Protein AF-F2J5Q3-F1 (afdb_monomer)

Solvent-accessible surface area (backbone atoms only — not comparable to full-atom values): 4474 Å² total; per-residue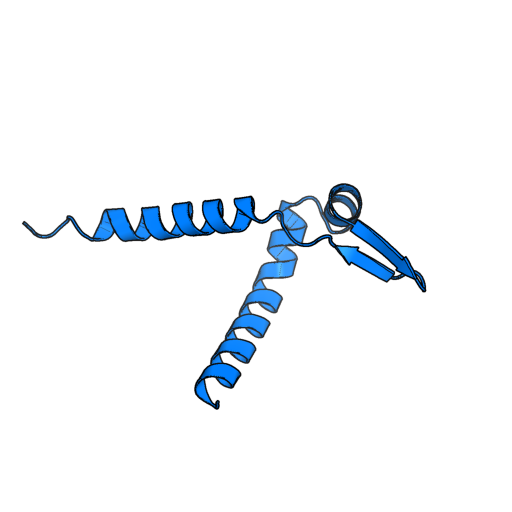 (Å²): 109,73,68,57,49,55,51,49,52,54,48,51,51,51,47,66,69,45,47,65,56,54,34,52,75,60,69,28,67,67,48,48,39,72,74,38,40,41,82,42,83,90,89,40,72,41,68,56,77,78,59,70,71,55,57,55,49,52,50,50,58,54,48,51,64,55,58,68,68,74,76,80,86,130

Organism: Polymorphum gilvum (strain LMG 25793 / CGMCC 1.9160 / SL003B-26A1) (NCBI:txid991905)

pLDDT: mean 70.05, std 9.67, range [45.31, 84.75]

Foldseek 3Di:
DVVVVVVVVVVVVVCVVCVVVVQVVCVHPVSQCVVAWDDDPPRDTDRHPDPPVVVVVVVVVVVVVVVVVPPPDD

Mean predicted aligned error: 12.76 Å

Sequence (74 aa):
MLRDLMAVETLAESLTATAPQAIAWAGGAQVLIAAHGRRSGAWFWTIAPMPDGLWERMAEEHQAKHRANVGGDD

Radius of gyration: 17.2 Å; Cα contacts (8 Å, |Δi|>4): 28; chains: 1; bounding box: 40×32×48 Å

Secondary structure (DSSP, 8-state):
-HHHHHHHHHHHHHHHHHHHHHHHHTT-HHHHHHHHEEEPSTT-EEEPPPPHHHHHHHHHHHHHHHHTTSS---

Structure (mmCIF, N/CA/C/O backbone):
data_AF-F2J5Q3-F1
#
_entry.id   AF-F2J5Q3-F1
#
loop_
_atom_site.group_PDB
_atom_site.id
_atom_site.type_symbol
_atom_site.label_atom_id
_atom_site.label_alt_id
_atom_site.label_comp_id
_atom_site.label_asym_id
_atom_site.label_entity_id
_atom_site.label_seq_id
_atom_site.pdbx_PDB_ins_code
_atom_site.Cartn_x
_atom_site.Cartn_y
_atom_site.Cartn_z
_atom_site.occupancy
_atom_site.B_iso_or_equiv
_atom_site.auth_seq_id
_atom_site.auth_comp_id
_atom_site.auth_asym_id
_atom_site.auth_atom_id
_atom_site.pdbx_PDB_model_num
ATOM 1 N N . MET A 1 1 ? 16.268 -21.634 4.721 1.00 62.44 1 MET A N 1
ATOM 2 C CA . MET A 1 1 ? 15.935 -21.074 6.049 1.00 62.44 1 MET A CA 1
ATOM 3 C C . MET A 1 1 ? 16.682 -19.772 6.344 1.00 62.44 1 MET A C 1
ATOM 5 O O . MET A 1 1 ? 16.032 -18.742 6.347 1.00 62.44 1 MET A O 1
ATOM 9 N N . LEU A 1 2 ? 18.014 -19.754 6.527 1.00 59.12 2 LEU A N 1
ATOM 10 C CA . LEU A 1 2 ? 18.747 -18.496 6.802 1.00 59.12 2 LEU A CA 1
ATOM 11 C C . LEU A 1 2 ? 18.720 -17.506 5.617 1.00 59.12 2 LEU A C 1
ATOM 13 O O . LEU A 1 2 ? 18.541 -16.313 5.812 1.00 59.12 2 LEU A O 1
ATOM 17 N N . ARG A 1 3 ? 18.840 -18.005 4.377 1.00 62.25 3 ARG A N 1
ATOM 18 C CA . ARG A 1 3 ? 18.695 -17.190 3.153 1.00 62.25 3 ARG A CA 1
ATOM 19 C C . ARG A 1 3 ? 17.304 -16.578 3.002 1.00 62.25 3 ARG A C 1
ATOM 21 O O . ARG A 1 3 ? 17.204 -15.421 2.623 1.00 62.25 3 ARG A O 1
ATOM 28 N N . ASP A 1 4 ? 16.264 -17.337 3.331 1.00 59.56 4 ASP A N 1
ATOM 29 C CA . ASP A 1 4 ? 14.880 -16.858 3.265 1.00 59.56 4 ASP A CA 1
ATOM 30 C C . ASP A 1 4 ? 14.629 -15.782 4.327 1.00 59.56 4 ASP A C 1
ATOM 32 O O . ASP A 1 4 ? 13.966 -14.792 4.054 1.00 59.56 4 ASP A O 1
ATOM 36 N N . LEU A 1 5 ? 15.231 -15.927 5.513 1.00 49.72 5 LEU A N 1
ATOM 37 C CA . LEU A 1 5 ? 15.152 -14.927 6.577 1.00 49.72 5 LEU A CA 1
ATOM 38 C C . LEU A 1 5 ? 15.861 -13.617 6.193 1.00 49.72 5 LEU A C 1
ATOM 40 O O . LEU A 1 5 ? 15.262 -12.553 6.305 1.00 49.72 5 LEU A O 1
ATOM 44 N N . MET A 1 6 ? 17.081 -13.693 5.649 1.00 63.44 6 MET A N 1
ATOM 45 C CA . MET A 1 6 ? 17.798 -12.510 5.146 1.00 63.44 6 MET A CA 1
ATOM 46 C C . MET A 1 6 ? 17.046 -11.824 3.995 1.00 63.44 6 MET A C 1
ATOM 48 O O . MET A 1 6 ? 17.037 -10.597 3.901 1.00 63.44 6 MET A O 1
ATOM 52 N N . ALA A 1 7 ? 16.390 -12.600 3.124 1.00 74.50 7 ALA A N 1
ATOM 53 C CA . ALA A 1 7 ? 15.554 -12.060 2.055 1.00 74.50 7 ALA A CA 1
ATOM 54 C C . ALA A 1 7 ? 14.316 -11.330 2.605 1.00 74.50 7 ALA A C 1
ATOM 56 O O . ALA A 1 7 ? 13.942 -10.285 2.076 1.00 74.50 7 ALA A O 1
ATOM 57 N N . VAL A 1 8 ? 13.713 -11.837 3.685 1.00 75.94 8 VAL A N 1
ATOM 58 C CA . VAL A 1 8 ? 12.588 -11.184 4.374 1.00 75.94 8 VAL A CA 1
ATOM 59 C C . VAL A 1 8 ? 13.021 -9.890 5.068 1.00 75.94 8 VAL A C 1
ATOM 61 O O . VAL A 1 8 ? 12.318 -8.890 4.950 1.00 75.94 8 VAL A O 1
ATOM 64 N N . GLU A 1 9 ? 14.171 -9.871 5.744 1.00 77.94 9 GLU A N 1
ATOM 65 C CA . GLU A 1 9 ? 14.714 -8.651 6.368 1.00 77.94 9 GLU A CA 1
ATOM 66 C C . GLU A 1 9 ?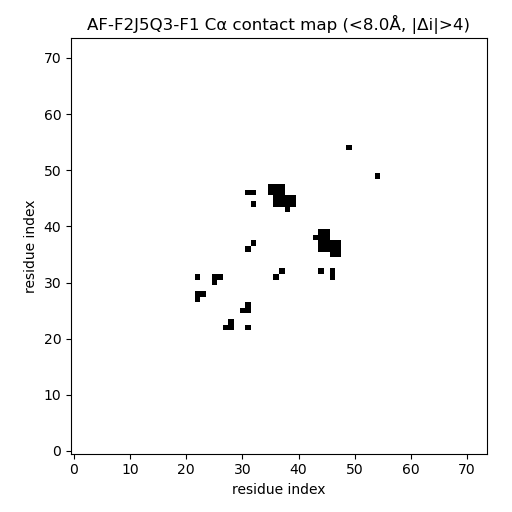 15.024 -7.580 5.316 1.00 77.94 9 GLU A C 1
ATOM 68 O O . GLU A 1 9 ? 14.572 -6.443 5.434 1.00 77.94 9 GLU A O 1
ATOM 73 N N . THR A 1 10 ? 15.680 -7.976 4.222 1.00 82.31 10 THR A N 1
ATOM 74 C CA . THR A 1 10 ? 15.973 -7.081 3.091 1.00 82.31 10 THR A CA 1
ATOM 75 C C . THR A 1 10 ? 14.688 -6.524 2.469 1.00 82.31 10 THR A C 1
ATOM 77 O O . THR A 1 10 ? 14.605 -5.340 2.132 1.00 82.31 10 THR A O 1
ATOM 80 N N . LEU A 1 11 ? 13.653 -7.359 2.336 1.00 72.06 11 LEU A N 1
ATOM 81 C CA . LEU A 1 11 ? 12.343 -6.927 1.857 1.00 72.06 11 LEU A CA 1
ATOM 82 C C . LEU A 1 11 ? 11.694 -5.927 2.825 1.00 72.06 11 LEU A C 1
ATOM 84 O O . LEU A 1 11 ? 11.174 -4.904 2.384 1.00 72.06 11 LEU A O 1
ATOM 88 N N . ALA A 1 12 ? 11.737 -6.188 4.132 1.00 76.19 12 ALA A N 1
ATOM 89 C CA . ALA A 1 12 ? 11.166 -5.304 5.146 1.00 76.19 12 ALA A CA 1
ATOM 90 C C . ALA A 1 12 ? 11.863 -3.932 5.186 1.00 76.19 12 ALA A C 1
ATOM 92 O O . ALA A 1 12 ? 11.190 -2.900 5.280 1.00 76.19 12 ALA A O 1
ATOM 93 N N . GLU A 1 13 ? 13.189 -3.899 5.062 1.00 84.75 13 GLU A N 1
ATOM 94 C CA . GLU A 1 13 ? 13.964 -2.657 4.971 1.00 84.75 13 GLU A CA 1
ATOM 95 C C . GLU A 1 13 ? 13.617 -1.868 3.705 1.00 84.75 13 GLU A C 1
ATOM 97 O O . GLU A 1 13 ? 13.332 -0.669 3.775 1.00 84.75 13 GLU A O 1
ATOM 102 N N . SER A 1 14 ? 13.556 -2.548 2.556 1.00 76.00 14 SER A N 1
ATOM 103 C CA . SER A 1 14 ? 13.169 -1.933 1.282 1.00 76.00 14 SER A CA 1
ATOM 104 C C . SER A 1 14 ? 11.762 -1.335 1.343 1.00 76.00 14 SER A C 1
ATOM 106 O O . SER A 1 14 ? 11.551 -0.190 0.933 1.00 76.00 14 SER A O 1
ATOM 108 N N . LEU A 1 15 ? 10.801 -2.065 1.915 1.00 75.06 15 LEU A N 1
ATOM 109 C CA . LEU A 1 15 ? 9.438 -1.574 2.114 1.00 75.06 15 LEU A CA 1
ATOM 110 C C . LEU A 1 15 ? 9.404 -0.379 3.071 1.00 75.06 15 LEU A C 1
ATOM 112 O O . LEU A 1 15 ? 8.723 0.600 2.786 1.00 75.06 15 LEU A O 1
ATOM 116 N N . THR A 1 16 ? 10.171 -0.405 4.161 1.00 81.88 16 THR A N 1
ATOM 117 C CA . THR A 1 16 ? 10.248 0.720 5.110 1.00 81.88 16 THR A CA 1
ATOM 118 C C . THR A 1 16 ? 10.800 1.980 4.445 1.00 81.88 16 THR A C 1
ATOM 120 O O . THR A 1 16 ? 10.285 3.076 4.670 1.00 81.88 16 THR A O 1
ATOM 123 N N . ALA A 1 17 ? 11.814 1.833 3.590 1.00 82.06 17 ALA A N 1
ATOM 124 C CA . ALA A 1 17 ? 12.409 2.949 2.864 1.00 82.06 17 ALA A CA 1
ATOM 125 C C . ALA A 1 17 ? 11.481 3.519 1.777 1.00 82.06 17 ALA A C 1
ATOM 127 O O . ALA A 1 17 ? 11.433 4.732 1.574 1.00 82.06 17 ALA A O 1
ATOM 128 N N . THR A 1 18 ? 10.738 2.659 1.075 1.00 78.75 18 THR A N 1
ATOM 129 C CA . THR A 1 18 ? 9.973 3.049 -0.122 1.00 78.75 18 THR A CA 1
ATOM 130 C C . THR A 1 18 ? 8.507 3.375 0.158 1.00 78.75 18 THR A C 1
ATOM 132 O O . THR A 1 18 ? 7.925 4.209 -0.541 1.00 78.75 18 THR A O 1
ATOM 135 N N . ALA A 1 19 ? 7.902 2.794 1.199 1.00 78.06 19 ALA A N 1
ATOM 136 C CA . ALA A 1 19 ? 6.489 2.991 1.519 1.00 78.06 19 ALA A CA 1
ATOM 137 C C . ALA A 1 19 ? 6.101 4.466 1.737 1.00 78.06 19 ALA A C 1
ATOM 139 O O . ALA A 1 19 ? 5.084 4.878 1.176 1.00 78.06 19 ALA A O 1
ATOM 140 N N . PRO A 1 20 ? 6.875 5.311 2.453 1.00 79.06 20 PRO A N 1
ATOM 141 C CA . PRO A 1 20 ? 6.521 6.722 2.618 1.00 79.06 20 PRO A CA 1
ATOM 142 C C . PRO A 1 20 ? 6.442 7.477 1.283 1.00 79.06 20 PRO A C 1
ATOM 144 O O . PRO A 1 20 ? 5.532 8.282 1.079 1.00 79.06 20 PRO A O 1
ATOM 147 N N . GLN A 1 21 ? 7.362 7.191 0.357 1.00 77.12 21 GLN A N 1
ATOM 148 C CA . GLN A 1 21 ? 7.400 7.816 -0.968 1.00 77.12 21 GLN A CA 1
ATOM 149 C C . GLN A 1 21 ? 6.250 7.328 -1.851 1.00 77.12 21 GLN A C 1
ATOM 151 O O . GLN A 1 21 ? 5.563 8.143 -2.463 1.00 77.12 21 GLN A O 1
ATOM 156 N N . ALA A 1 22 ? 5.981 6.020 -1.856 1.00 74.31 22 ALA A N 1
ATOM 157 C CA . ALA A 1 22 ? 4.854 5.446 -2.588 1.00 74.31 22 ALA A CA 1
ATOM 158 C C . ALA A 1 22 ? 3.506 6.006 -2.096 1.00 74.31 22 ALA A C 1
ATOM 160 O O . ALA A 1 22 ? 2.650 6.369 -2.903 1.00 74.31 22 ALA A O 1
ATOM 161 N N . ILE A 1 23 ? 3.338 6.153 -0.776 1.00 78.50 23 ILE A N 1
ATOM 162 C CA . ILE A 1 23 ? 2.146 6.766 -0.173 1.00 78.50 23 ILE A CA 1
ATOM 163 C C . ILE A 1 23 ? 2.016 8.232 -0.596 1.00 78.50 23 ILE A C 1
ATOM 165 O O . ILE A 1 23 ? 0.916 8.670 -0.933 1.00 78.50 23 ILE A O 1
ATOM 169 N N . ALA A 1 24 ? 3.113 8.993 -0.601 1.00 75.81 24 ALA A N 1
ATOM 170 C CA . ALA A 1 24 ? 3.099 10.385 -1.040 1.00 75.81 24 ALA A CA 1
ATOM 171 C C . ALA A 1 24 ? 2.705 10.519 -2.522 1.00 75.81 24 ALA A C 1
ATOM 173 O O . ALA A 1 24 ? 1.856 11.347 -2.853 1.00 75.81 24 ALA A O 1
ATOM 174 N N . TRP A 1 25 ? 3.248 9.674 -3.405 1.00 78.31 25 TRP A N 1
ATOM 175 C CA . TRP A 1 25 ? 2.886 9.652 -4.829 1.00 78.31 25 TRP A CA 1
ATOM 176 C C . TRP A 1 25 ? 1.435 9.247 -5.084 1.00 78.31 25 TRP A C 1
ATOM 178 O O . TRP A 1 25 ? 0.817 9.756 -6.015 1.00 78.31 25 TRP A O 1
ATOM 188 N N . ALA A 1 26 ? 0.864 8.399 -4.232 1.00 76.94 26 ALA A N 1
ATOM 189 C CA . ALA A 1 26 ? -0.551 8.047 -4.288 1.00 76.94 26 ALA A CA 1
ATOM 190 C C . ALA A 1 26 ? -1.4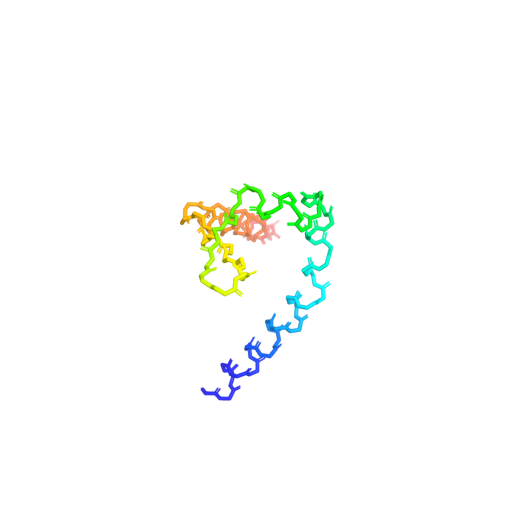95 9.161 -3.784 1.00 76.94 26 ALA A C 1
ATOM 192 O O . ALA A 1 26 ? -2.707 8.963 -3.749 1.00 76.94 26 ALA A O 1
ATOM 193 N N . GLY A 1 27 ? -0.972 10.323 -3.371 1.00 83.19 27 GLY A N 1
ATOM 194 C CA . GLY A 1 27 ? -1.771 11.418 -2.809 1.00 83.19 27 GLY A CA 1
ATOM 195 C C . GLY A 1 27 ? -2.033 11.292 -1.304 1.00 83.19 27 GLY A C 1
ATOM 196 O O . GLY A 1 27 ? -2.872 12.008 -0.757 1.00 83.19 27 GLY A O 1
ATOM 197 N N . GLY A 1 28 ? -1.307 10.408 -0.616 1.00 84.19 28 GLY A N 1
ATOM 198 C CA . GLY A 1 28 ? -1.350 10.230 0.832 1.00 84.19 28 GLY A CA 1
ATOM 199 C C . GLY A 1 28 ? -2.156 9.016 1.299 1.00 84.19 28 GLY A C 1
ATOM 200 O O . GLY A 1 28 ? -2.924 8.398 0.563 1.00 84.19 28 GLY A O 1
A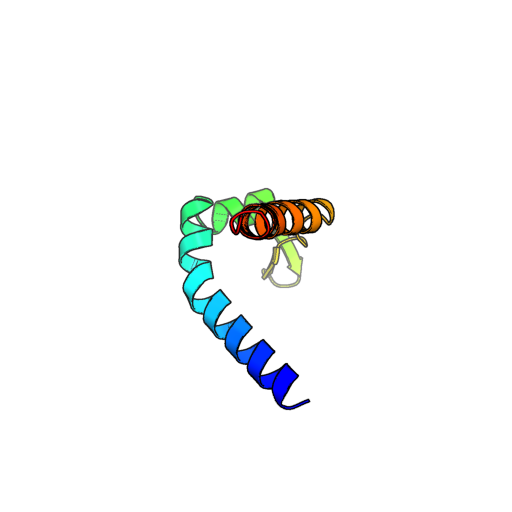TOM 201 N N . ALA A 1 29 ? -2.000 8.683 2.584 1.00 79.62 29 ALA A N 1
ATOM 202 C CA . ALA A 1 29 ? -2.599 7.486 3.179 1.00 79.62 29 ALA A CA 1
ATOM 203 C C . ALA A 1 29 ? -4.137 7.487 3.119 1.00 79.62 29 ALA A C 1
ATOM 205 O O . ALA A 1 29 ? -4.747 6.439 2.940 1.00 79.62 29 ALA A O 1
ATOM 206 N N . GLN A 1 30 ? -4.769 8.661 3.220 1.00 83.25 30 GLN A N 1
ATOM 207 C CA . GLN A 1 30 ? -6.229 8.782 3.155 1.00 83.25 30 GLN A CA 1
ATOM 208 C C . GLN A 1 30 ? -6.787 8.416 1.775 1.00 83.25 30 GLN A C 1
ATOM 210 O O . GLN A 1 30 ? -7.838 7.787 1.694 1.00 83.25 30 GLN A O 1
ATOM 215 N N . VAL A 1 31 ? -6.070 8.749 0.695 1.00 83.56 31 VAL A N 1
ATOM 216 C CA . VAL A 1 31 ? -6.471 8.389 -0.674 1.00 83.56 31 VAL A CA 1
ATOM 217 C C . VAL A 1 31 ? -6.415 6.874 -0.859 1.00 83.56 31 VAL A C 1
ATOM 219 O O . VAL A 1 31 ? -7.365 6.277 -1.360 1.00 83.56 31 VAL A O 1
ATOM 222 N N . LEU A 1 32 ? -5.351 6.235 -0.367 1.00 77.44 32 LEU A N 1
ATOM 223 C CA . LEU A 1 32 ? -5.210 4.777 -0.403 1.00 77.44 32 LEU A CA 1
ATOM 224 C C . LEU A 1 32 ? -6.283 4.064 0.432 1.00 77.44 32 LEU A C 1
ATOM 226 O O . LEU A 1 32 ? -6.850 3.069 -0.016 1.00 77.44 32 LEU A O 1
ATOM 230 N N . ILE A 1 33 ? -6.606 4.586 1.618 1.00 79.31 33 ILE A N 1
ATOM 231 C CA . ILE A 1 33 ? -7.690 4.058 2.457 1.00 79.31 33 ILE A CA 1
ATOM 232 C C . ILE A 1 33 ? -9.054 4.236 1.774 1.00 79.31 33 ILE A C 1
ATOM 234 O O . ILE A 1 33 ? -9.879 3.333 1.837 1.00 79.31 33 ILE A O 1
ATOM 238 N N . ALA A 1 34 ? -9.304 5.352 1.090 1.00 80.94 34 ALA A N 1
ATOM 239 C CA . ALA A 1 34 ? -10.555 5.548 0.359 1.00 80.94 34 ALA A CA 1
ATOM 240 C C . ALA A 1 34 ? -10.677 4.613 -0.859 1.00 80.94 34 ALA A C 1
ATOM 242 O O . ALA A 1 34 ? -11.761 4.101 -1.130 1.00 80.94 34 ALA A O 1
ATOM 243 N N . ALA A 1 35 ? -9.576 4.378 -1.578 1.00 78.06 35 ALA A N 1
ATOM 244 C CA . ALA A 1 35 ? -9.560 3.554 -2.787 1.00 78.06 35 ALA A CA 1
ATOM 245 C C . ALA A 1 35 ? -9.576 2.044 -2.493 1.00 78.06 35 ALA A C 1
ATOM 247 O O . ALA A 1 35 ? -10.200 1.273 -3.222 1.00 78.06 35 ALA A O 1
ATOM 248 N N . HIS A 1 36 ? -8.886 1.618 -1.433 1.00 76.50 36 HIS A N 1
ATOM 249 C CA . HIS A 1 36 ? -8.616 0.203 -1.166 1.00 76.50 36 HIS A CA 1
ATOM 250 C C . HIS A 1 36 ? -8.893 -0.215 0.279 1.00 76.50 36 HIS A C 1
ATOM 252 O O . HIS A 1 36 ? -8.865 -1.403 0.589 1.00 76.50 36 HIS A O 1
ATOM 258 N N . GLY A 1 37 ? -9.145 0.725 1.186 1.00 75.12 37 GLY A N 1
ATOM 259 C CA . GLY A 1 37 ? -9.382 0.436 2.592 1.00 75.12 37 GLY A CA 1
ATOM 260 C C . GLY A 1 37 ? -10.746 -0.205 2.835 1.00 75.12 37 GLY A C 1
ATOM 261 O O . GLY A 1 37 ? -11.794 0.281 2.417 1.00 75.12 37 GLY A O 1
ATOM 262 N N . ARG A 1 38 ? -10.741 -1.284 3.609 1.00 74.38 38 ARG A N 1
ATOM 263 C CA . ARG A 1 38 ? -11.902 -1.885 4.253 1.00 74.38 38 ARG A CA 1
ATOM 264 C C . ARG A 1 38 ? -11.731 -1.715 5.761 1.00 74.38 38 ARG A C 1
ATOM 266 O O . ARG A 1 38 ? -10.662 -1.980 6.306 1.00 74.38 38 ARG A O 1
ATOM 273 N N . ARG A 1 39 ? -12.772 -1.272 6.471 1.00 71.44 39 ARG A N 1
ATOM 274 C CA . ARG A 1 39 ? -12.729 -1.263 7.943 1.00 71.44 39 ARG A CA 1
ATOM 275 C C . ARG A 1 39 ? -12.666 -2.708 8.431 1.00 71.44 39 ARG A C 1
ATOM 277 O O . ARG A 1 39 ? -13.586 -3.481 8.162 1.00 71.44 39 ARG A O 1
ATOM 284 N N . SER A 1 40 ? -11.609 -3.062 9.151 1.00 71.94 40 SER A N 1
ATOM 285 C CA . SER A 1 40 ? -11.627 -4.238 10.017 1.00 71.94 40 SER A CA 1
ATOM 286 C C . SER A 1 40 ? -12.165 -3.821 11.390 1.00 71.94 40 SER A C 1
ATOM 288 O O . SER A 1 40 ? -12.174 -2.636 11.737 1.00 71.94 40 SER A O 1
ATOM 290 N N . GLY A 1 41 ? -12.668 -4.773 12.178 1.00 65.12 41 GLY A N 1
ATOM 291 C CA . GLY A 1 41 ? -13.107 -4.489 13.549 1.00 65.12 41 GLY A CA 1
ATOM 292 C C . GLY A 1 41 ? -12.019 -3.777 14.369 1.00 65.12 41 GLY A C 1
ATOM 293 O O . GLY A 1 41 ? -10.833 -3.884 14.063 1.00 65.12 41 GLY A O 1
ATOM 294 N N . ALA A 1 42 ? -12.437 -3.043 15.405 1.00 73.50 42 ALA A N 1
ATOM 295 C CA . ALA A 1 42 ? -11.571 -2.261 16.299 1.00 73.50 42 ALA A CA 1
ATOM 296 C C . ALA A 1 42 ? -10.866 -1.036 15.673 1.00 73.50 42 ALA A C 1
ATOM 298 O O . ALA A 1 42 ? -9.755 -0.705 16.060 1.00 73.50 42 ALA A O 1
ATOM 299 N N . TRP A 1 43 ? -11.535 -0.311 14.765 1.00 62.78 43 TRP A N 1
ATOM 300 C CA . TRP A 1 43 ? -11.037 0.957 14.186 1.00 62.78 43 TRP A CA 1
ATOM 301 C C . TRP A 1 43 ? -9.777 0.834 13.317 1.00 62.78 43 TRP A C 1
ATOM 303 O O . TRP A 1 43 ? -9.208 1.844 12.906 1.00 62.78 43 TRP A O 1
ATOM 313 N N . PHE A 1 44 ? -9.385 -0.390 12.978 1.00 66.88 44 PHE A N 1
ATOM 314 C CA . PHE A 1 44 ? -8.302 -0.653 12.044 1.00 66.88 44 PHE A CA 1
ATOM 315 C C . PHE A 1 44 ? -8.804 -0.633 10.594 1.00 66.88 44 PHE A C 1
ATOM 317 O O . PHE A 1 44 ? -9.968 -0.920 10.298 1.00 66.88 44 PHE A O 1
ATOM 324 N N . TRP A 1 45 ? -7.901 -0.288 9.679 1.00 62.53 45 TRP A N 1
ATOM 325 C CA . TRP A 1 45 ? -8.135 -0.332 8.240 1.00 62.53 45 TRP A CA 1
ATOM 326 C C . TRP A 1 45 ? -7.291 -1.450 7.644 1.00 62.53 45 TRP A C 1
ATOM 328 O O . TRP A 1 45 ? -6.083 -1.505 7.853 1.00 62.53 45 TRP A O 1
ATOM 338 N N . THR A 1 46 ? -7.935 -2.337 6.897 1.00 66.00 46 THR A N 1
ATOM 339 C CA . THR A 1 46 ? -7.260 -3.312 6.041 1.00 66.00 46 THR A CA 1
ATOM 340 C C . THR A 1 46 ? -7.251 -2.752 4.634 1.00 66.00 46 THR A C 1
ATOM 342 O O . THR A 1 46 ? -8.301 -2.432 4.092 1.00 66.00 46 THR A O 1
ATOM 345 N N . ILE A 1 47 ? -6.077 -2.599 4.036 1.00 65.31 47 ILE A N 1
ATOM 346 C CA . ILE A 1 47 ? -5.983 -2.305 2.607 1.00 65.31 47 ILE A CA 1
ATOM 347 C C . ILE A 1 47 ? -6.269 -3.628 1.895 1.00 65.31 47 ILE A C 1
ATOM 349 O O . ILE A 1 47 ? -5.643 -4.641 2.208 1.00 65.31 47 ILE A O 1
ATOM 353 N N . ALA A 1 48 ? -7.273 -3.645 1.020 1.00 64.44 48 ALA A N 1
ATOM 354 C CA . ALA A 1 48 ? -7.603 -4.816 0.225 1.00 64.44 48 ALA A CA 1
ATOM 355 C C . ALA A 1 48 ? -6.344 -5.294 -0.514 1.00 64.44 48 ALA A C 1
ATOM 357 O O . ALA A 1 48 ? -5.553 -4.454 -0.958 1.00 64.44 48 ALA A O 1
ATOM 358 N N . PRO A 1 49 ? -6.137 -6.617 -0.639 1.00 63.50 49 PRO A N 1
ATOM 359 C CA . PRO A 1 49 ? -5.027 -7.132 -1.424 1.00 63.50 49 PRO A CA 1
ATOM 360 C C . PRO A 1 49 ? -5.065 -6.508 -2.822 1.00 63.50 49 PRO A C 1
ATOM 362 O O . PRO A 1 49 ? -6.143 -6.330 -3.398 1.00 63.50 49 PRO A O 1
ATOM 365 N N . MET A 1 50 ? -3.890 -6.131 -3.338 1.00 64.69 50 MET A N 1
ATOM 366 C CA . MET A 1 50 ? -3.776 -5.644 -4.712 1.00 64.69 50 MET A CA 1
ATOM 367 C C . MET A 1 50 ? -4.417 -6.673 -5.6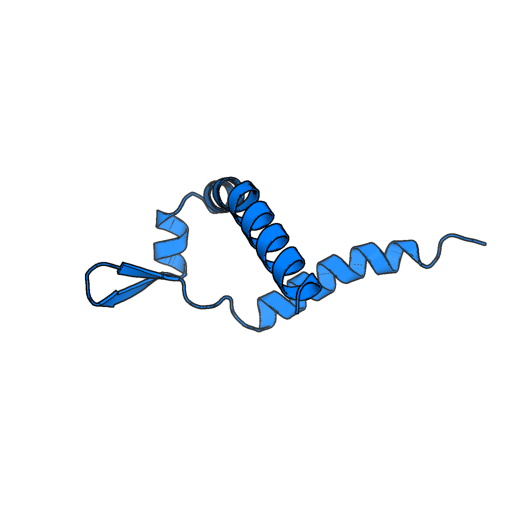53 1.00 64.69 50 MET A C 1
ATOM 369 O O . MET A 1 50 ? -4.207 -7.869 -5.450 1.00 64.69 50 MET A O 1
ATOM 373 N N . PRO A 1 51 ? -5.209 -6.232 -6.645 1.00 69.56 51 PRO A N 1
ATOM 374 C CA . PRO A 1 51 ? -5.878 -7.148 -7.559 1.00 69.56 51 PRO A CA 1
ATOM 375 C C . PRO A 1 51 ? -4.847 -8.033 -8.265 1.00 69.56 51 PRO A C 1
ATOM 377 O O . PRO A 1 51 ? -3.801 -7.535 -8.675 1.00 69.56 51 PRO A O 1
ATOM 380 N N . ASP A 1 52 ? -5.151 -9.322 -8.429 1.00 68.38 52 ASP A N 1
ATOM 381 C CA . ASP A 1 52 ? -4.196 -10.325 -8.933 1.00 68.38 52 ASP A CA 1
ATOM 382 C C . ASP A 1 52 ? -3.553 -9.917 -10.272 1.00 68.38 52 ASP A C 1
ATOM 384 O O . ASP A 1 52 ? -2.341 -10.027 -10.444 1.00 68.38 52 ASP A O 1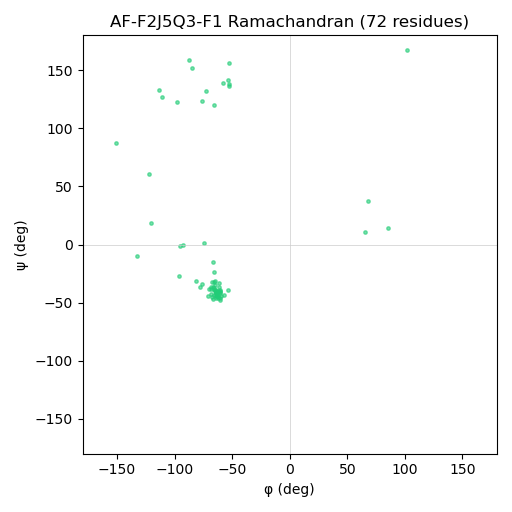
ATOM 388 N N . GLY A 1 53 ? -4.327 -9.309 -11.177 1.00 69.75 53 GLY A N 1
ATOM 389 C CA . GLY A 1 53 ? -3.818 -8.823 -12.468 1.00 69.75 53 GLY A CA 1
ATOM 390 C C . GLY A 1 53 ? -2.816 -7.660 -12.377 1.00 69.75 53 GLY A C 1
ATOM 391 O O . GLY A 1 53 ? -2.124 -7.358 -13.348 1.00 69.75 53 GLY A O 1
ATOM 392 N N . LEU A 1 54 ? -2.700 -6.986 -11.227 1.00 69.31 54 LEU A N 1
ATOM 393 C CA . LEU A 1 54 ? -1.691 -5.946 -11.012 1.00 69.31 54 LEU A CA 1
ATOM 394 C C . LEU A 1 54 ? -0.304 -6.553 -10.776 1.00 69.31 54 LEU A C 1
ATOM 396 O O . LEU A 1 54 ? 0.688 -5.987 -11.233 1.00 69.31 54 LEU A O 1
ATOM 400 N N . TRP A 1 55 ? -0.231 -7.717 -10.123 1.00 67.44 55 TRP A N 1
ATOM 401 C CA . TRP A 1 55 ? 1.023 -8.456 -9.968 1.00 67.44 55 TRP A CA 1
ATOM 402 C C . TRP A 1 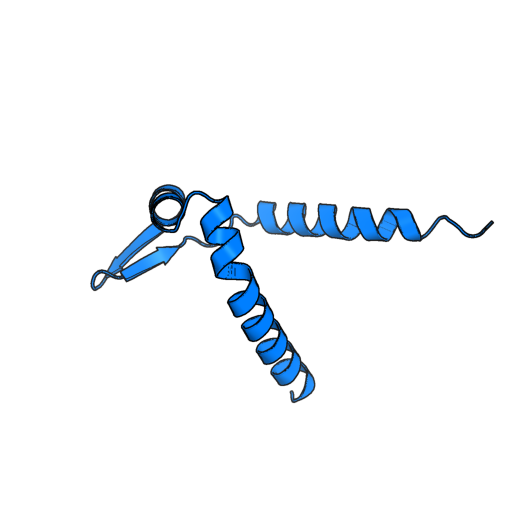55 ? 1.574 -8.916 -11.312 1.00 67.44 55 TRP A C 1
ATOM 404 O O . TRP A 1 55 ? 2.763 -8.737 -11.572 1.00 67.44 55 TRP A O 1
ATOM 414 N N . GLU A 1 56 ? 0.707 -9.435 -12.180 1.00 72.81 56 GLU A N 1
ATOM 415 C CA . GLU A 1 56 ? 1.073 -9.853 -13.536 1.00 72.81 56 GLU A CA 1
ATOM 416 C C . GLU A 1 56 ? 1.616 -8.676 -14.352 1.00 72.81 56 GLU A C 1
ATOM 418 O O . GLU A 1 56 ? 2.700 -8.775 -14.923 1.00 72.81 56 GLU A O 1
ATOM 423 N N . ARG A 1 57 ? 0.952 -7.513 -14.311 1.00 71.12 57 ARG A N 1
ATOM 424 C CA . ARG A 1 57 ? 1.425 -6.305 -15.010 1.00 71.12 57 ARG A CA 1
ATOM 425 C C . ARG A 1 57 ? 2.754 -5.770 -14.480 1.00 71.12 57 ARG A C 1
ATOM 427 O O . ARG A 1 57 ? 3.611 -5.386 -15.271 1.00 71.12 57 ARG A O 1
ATOM 434 N N . MET A 1 58 ? 2.957 -5.753 -13.162 1.00 68.94 58 MET A N 1
ATOM 435 C CA . MET A 1 58 ? 4.243 -5.343 -12.578 1.00 68.94 58 MET A CA 1
ATOM 436 C C . MET A 1 58 ? 5.363 -6.321 -12.949 1.00 68.94 58 MET A C 1
ATOM 438 O O . MET A 1 58 ? 6.485 -5.900 -13.241 1.00 68.94 58 MET A O 1
ATOM 442 N N . ALA A 1 59 ? 5.059 -7.623 -12.968 1.00 69.62 59 ALA A N 1
ATOM 443 C CA . ALA A 1 59 ? 5.993 -8.641 -13.425 1.00 69.62 59 ALA A CA 1
ATOM 444 C C . ALA A 1 59 ? 6.337 -8.442 -14.908 1.00 69.62 59 ALA A C 1
ATOM 446 O O . ALA A 1 59 ? 7.516 -8.463 -15.254 1.00 69.62 59 ALA A O 1
ATOM 447 N N . GLU A 1 60 ? 5.355 -8.176 -15.769 1.00 75.06 60 GLU A N 1
ATOM 448 C CA . GLU A 1 60 ? 5.570 -7.871 -17.188 1.00 75.06 60 GLU A CA 1
ATOM 449 C C . GLU A 1 60 ? 6.434 -6.622 -17.398 1.00 75.06 60 GLU A C 1
ATOM 451 O O . GLU A 1 60 ? 7.403 -6.678 -18.155 1.00 75.06 60 GLU A O 1
ATOM 456 N N . GLU A 1 61 ? 6.151 -5.515 -16.706 1.00 72.25 61 GLU A N 1
ATOM 457 C CA . GLU A 1 61 ? 6.939 -4.276 -16.801 1.00 72.25 61 GLU A CA 1
ATOM 458 C C . GLU A 1 61 ? 8.387 -4.466 -16.328 1.00 72.25 61 GLU A C 1
ATOM 460 O O . GLU A 1 61 ? 9.328 -3.952 -16.944 1.00 72.25 61 GLU A O 1
ATOM 465 N N . HIS A 1 62 ? 8.590 -5.222 -15.247 1.00 70.44 62 HIS A N 1
ATOM 466 C CA . HIS A 1 62 ? 9.926 -5.547 -14.759 1.00 70.44 62 HIS A CA 1
ATOM 467 C C . HIS A 1 62 ? 10.666 -6.464 -15.744 1.00 70.44 62 HIS A C 1
ATOM 469 O O . HIS A 1 62 ? 11.816 -6.195 -16.089 1.00 70.44 62 HIS A O 1
ATOM 475 N N . GLN A 1 63 ? 10.005 -7.505 -16.257 1.00 70.75 63 GLN A N 1
ATOM 476 C CA . GLN A 1 63 ? 10.579 -8.418 -17.249 1.00 70.75 63 GLN A CA 1
ATOM 477 C C . GLN A 1 63 ? 10.863 -7.725 -18.587 1.00 70.75 63 GLN A C 1
ATOM 479 O O . GLN A 1 63 ? 11.850 -8.056 -19.237 1.00 70.75 63 GLN A O 1
ATOM 484 N N . ALA A 1 64 ? 10.069 -6.733 -18.992 1.00 70.81 64 ALA A N 1
ATOM 485 C CA . ALA A 1 64 ? 10.311 -5.953 -20.204 1.00 70.81 64 ALA A CA 1
ATOM 486 C C . ALA A 1 64 ? 11.657 -5.208 -20.152 1.00 70.81 64 ALA A C 1
ATOM 488 O O . ALA A 1 64 ? 12.387 -5.194 -21.145 1.00 70.81 64 ALA A O 1
ATOM 489 N N . LYS A 1 65 ? 12.030 -4.667 -18.982 1.00 62.84 65 LYS A N 1
ATOM 490 C CA . LYS A 1 65 ? 13.339 -4.023 -18.767 1.00 62.84 65 LYS A CA 1
ATOM 491 C C . LYS A 1 65 ? 14.503 -5.007 -18.894 1.00 62.84 65 LYS A C 1
ATOM 493 O O . LYS A 1 65 ? 15.551 -4.639 -19.410 1.00 62.84 65 LYS A O 1
ATOM 498 N N . HIS A 1 66 ? 14.313 -6.257 -18.472 1.00 59.56 66 HIS A N 1
ATOM 499 C CA . HIS A 1 66 ? 15.337 -7.303 -18.588 1.00 59.56 66 HIS A CA 1
ATOM 500 C C . HIS A 1 66 ? 15.384 -7.930 -19.982 1.00 59.56 66 HIS A C 1
ATOM 502 O O . HIS A 1 66 ? 16.459 -8.283 -20.447 1.00 59.56 66 HIS A O 1
ATOM 508 N N . ARG A 1 67 ? 14.254 -8.005 -20.695 1.00 57.50 67 ARG A N 1
ATOM 509 C CA . ARG A 1 67 ? 14.180 -8.525 -22.071 1.00 57.50 67 ARG A CA 1
ATOM 510 C C . ARG A 1 67 ? 14.897 -7.612 -23.074 1.00 57.50 67 ARG A C 1
ATOM 512 O O . ARG A 1 67 ? 15.486 -8.117 -24.022 1.00 57.50 67 ARG A O 1
ATOM 519 N N . ALA A 1 68 ? 14.905 -6.298 -22.839 1.00 56.69 68 ALA A N 1
ATOM 520 C CA . ALA A 1 68 ? 15.655 -5.340 -23.655 1.00 56.69 68 ALA A CA 1
ATOM 521 C C . ALA A 1 68 ? 17.188 -5.512 -23.562 1.00 56.69 68 ALA A C 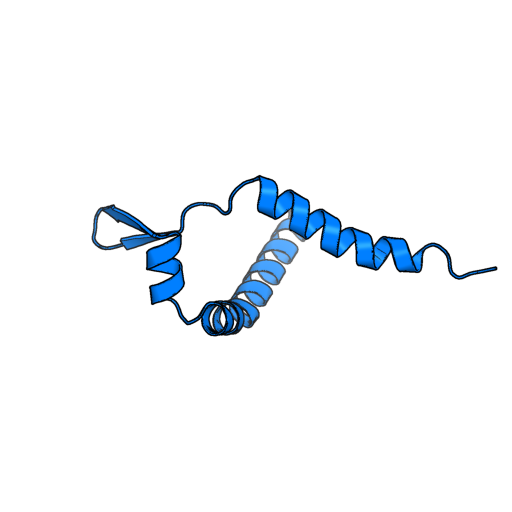1
ATOM 523 O O . ALA A 1 68 ? 17.891 -5.149 -24.498 1.00 56.69 68 ALA A O 1
ATOM 524 N N . ASN A 1 69 ? 17.703 -6.111 -22.481 1.00 53.19 69 ASN A N 1
ATOM 525 C CA . ASN A 1 69 ? 19.142 -6.297 -22.255 1.00 53.19 69 ASN A CA 1
ATOM 526 C C . ASN A 1 69 ? 19.698 -7.647 -22.750 1.00 53.19 69 ASN A C 1
ATOM 528 O O . ASN A 1 69 ? 20.891 -7.888 -22.611 1.00 53.19 69 ASN A O 1
ATOM 532 N N . VAL A 1 70 ? 18.871 -8.535 -23.315 1.00 52.28 70 VAL A N 1
ATOM 533 C CA . VAL A 1 70 ? 19.307 -9.881 -23.760 1.00 52.28 70 VAL A CA 1
ATOM 534 C C . VAL A 1 70 ? 19.675 -9.915 -25.257 1.00 52.28 70 VAL A C 1
ATOM 536 O O . VAL A 1 70 ? 20.103 -10.946 -25.759 1.00 52.28 70 VAL A O 1
ATOM 539 N N . GLY A 1 71 ? 19.542 -8.799 -25.984 1.00 48.81 71 GLY A N 1
ATOM 540 C CA . GLY A 1 71 ? 19.751 -8.743 -27.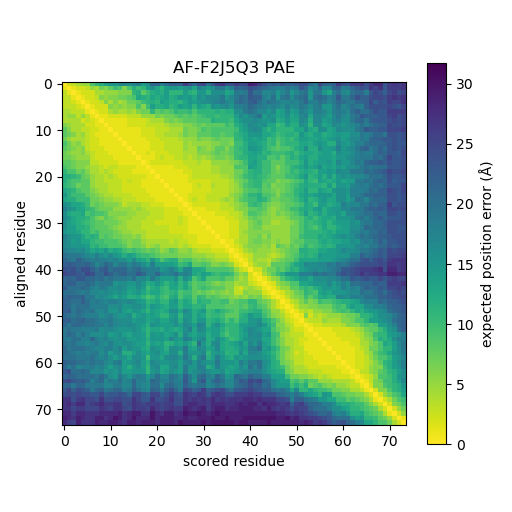440 1.00 48.81 71 GLY A CA 1
ATOM 541 C C . GLY A 1 71 ? 20.847 -7.794 -27.929 1.00 48.81 71 GLY A C 1
ATOM 542 O O . GLY A 1 71 ? 20.796 -7.395 -29.086 1.00 48.81 71 GLY A O 1
ATOM 543 N N . GLY A 1 72 ? 21.779 -7.376 -27.071 1.00 47.62 72 GLY A N 1
ATOM 544 C CA . GLY A 1 72 ? 22.833 -6.417 -27.418 1.00 47.62 72 GLY A CA 1
ATOM 545 C C . GLY A 1 72 ? 24.232 -6.975 -27.197 1.00 47.62 72 GLY A C 1
ATOM 546 O O . GLY A 1 72 ? 24.953 -6.437 -26.371 1.00 47.62 72 GLY A O 1
ATOM 547 N N . ASP A 1 73 ? 24.567 -8.057 -27.891 1.00 47.91 73 ASP A N 1
ATOM 548 C CA . ASP A 1 73 ? 25.947 -8.487 -28.144 1.00 47.91 73 ASP A CA 1
ATOM 549 C C . ASP A 1 73 ? 25.929 -9.235 -29.489 1.00 47.91 73 ASP A C 1
ATOM 551 O O . ASP A 1 73 ? 25.681 -10.440 -29.542 1.00 47.91 73 ASP A O 1
ATOM 555 N N . ASP A 1 74 ? 26.086 -8.476 -30.574 1.00 45.31 74 ASP A N 1
ATOM 556 C CA . ASP A 1 74 ? 26.471 -8.942 -31.916 1.00 45.31 74 ASP A CA 1
ATOM 557 C C . ASP A 1 74 ? 27.411 -7.885 -32.525 1.00 45.31 74 ASP A C 1
ATOM 559 O O . ASP A 1 74 ? 27.070 -6.677 -32.440 1.00 45.31 74 ASP A O 1
#